Protein AF-A0A3D5RAK1-F1 (afdb_monomer)

Foldseek 3Di:
DDKDFDDWDWDADPNFIWIKTFIFDDDPNFTEAEDVVPVATQWIWIATPNDTPDIDHDDDDDPPPDPVPDDPAQFDDVVVLCVVCLVVVLVVQCVVVVDPDPDSVVSSVVVVVQFPDWDWHWYDHPDPDPDDDTAIWIWGDGPFWIFTAGRRPSDTDDIGTPD

Solvent-accessible surface area (backbone atoms only — not comparable to full-atom values): 9661 Å² total; per-residue (Å²): 126,50,74,43,84,71,46,80,43,83,43,73,59,97,86,41,60,32,41,36,41,32,26,37,42,28,56,97,91,23,48,50,45,61,36,75,93,49,90,64,57,40,29,39,39,31,35,44,89,89,41,79,78,44,80,48,73,53,86,79,87,76,88,72,89,51,71,87,73,60,74,93,68,77,62,58,57,70,67,58,32,46,68,78,37,42,69,61,52,39,53,51,53,35,66,74,64,72,48,87,76,79,56,61,70,62,46,45,50,52,56,63,70,45,52,76,44,77,49,70,32,32,38,33,75,80,60,93,59,97,78,75,76,72,37,59,20,36,36,43,26,38,94,55,36,33,43,33,22,35,23,71,74,44,46,79,74,50,77,42,74,70,122

Structure (mmCIF, N/CA/C/O backbone):
data_AF-A0A3D5RAK1-F1
#
_entry.id   AF-A0A3D5RAK1-F1
#
loop_
_atom_site.group_PDB
_atom_site.id
_atom_site.type_symbol
_atom_site.label_atom_id
_atom_site.label_alt_id
_atom_site.label_comp_id
_atom_site.label_asym_id
_atom_site.label_entity_id
_atom_site.label_seq_id
_atom_site.pdbx_PDB_ins_code
_atom_site.Cartn_x
_atom_site.Cartn_y
_atom_site.Cartn_z
_atom_site.occupancy
_atom_site.B_iso_or_equiv
_atom_site.auth_seq_id
_atom_site.auth_comp_id
_atom_site.auth_asym_id
_atom_site.auth_atom_id
_atom_site.pdbx_PDB_model_num
ATOM 1 N N . GLU A 1 1 ? -10.656 -15.724 -4.001 1.00 60.16 1 GLU A N 1
ATOM 2 C CA . GLU A 1 1 ? -9.988 -14.644 -3.245 1.00 60.16 1 GLU A CA 1
ATOM 3 C C . GLU A 1 1 ? -10.028 -14.992 -1.769 1.00 60.16 1 GLU A C 1
ATOM 5 O O . GLU A 1 1 ? -11.069 -15.449 -1.308 1.00 60.16 1 GLU A O 1
ATOM 10 N N . ASN A 1 2 ? -8.918 -14.816 -1.054 1.00 78.62 2 ASN A N 1
ATOM 11 C CA . ASN A 1 2 ? -8.890 -14.961 0.402 1.00 78.62 2 ASN A CA 1
ATOM 12 C C . ASN A 1 2 ? -8.756 -13.564 1.009 1.00 78.62 2 ASN A C 1
ATOM 14 O O . ASN A 1 2 ? -7.846 -12.828 0.628 1.00 78.62 2 ASN A O 1
ATOM 18 N N . ALA A 1 3 ? -9.653 -13.198 1.921 1.00 84.06 3 ALA A N 1
ATOM 19 C CA . ALA A 1 3 ? -9.539 -11.958 2.681 1.00 84.06 3 ALA A CA 1
ATOM 20 C C . ALA A 1 3 ? -8.618 -12.154 3.896 1.00 84.06 3 ALA A C 1
ATOM 22 O O . ALA A 1 3 ? -8.521 -13.262 4.431 1.00 84.06 3 ALA A O 1
ATOM 23 N N . TYR A 1 4 ? -7.953 -11.093 4.343 1.00 88.69 4 TYR A N 1
ATOM 24 C CA . TYR A 1 4 ? -7.191 -11.069 5.592 1.00 88.69 4 TYR A CA 1
ATOM 25 C C . TYR A 1 4 ? -7.472 -9.777 6.351 1.00 88.69 4 TYR A C 1
ATOM 27 O O . TYR A 1 4 ? -7.758 -8.756 5.735 1.00 88.69 4 TYR A O 1
ATOM 35 N N . LEU A 1 5 ? -7.400 -9.834 7.681 1.00 91.50 5 LEU A N 1
ATOM 36 C CA . LEU A 1 5 ? -7.548 -8.656 8.529 1.00 91.50 5 LEU A CA 1
ATOM 37 C C . LEU A 1 5 ? -6.363 -7.717 8.281 1.00 91.50 5 LEU A C 1
ATOM 39 O O . LEU A 1 5 ? -5.221 -8.115 8.518 1.00 91.50 5 LEU A O 1
ATOM 43 N N . SER A 1 6 ? -6.634 -6.512 7.787 1.00 88.31 6 SER A N 1
ATOM 44 C CA . SER A 1 6 ? -5.612 -5.514 7.465 1.00 88.31 6 SER A CA 1
ATOM 45 C C . SER A 1 6 ? -5.524 -4.404 8.505 1.00 88.31 6 SER A C 1
ATOM 47 O O . SER A 1 6 ? -4.432 -3.901 8.751 1.00 88.31 6 SER A O 1
ATOM 49 N N . GLN A 1 7 ? -6.637 -4.054 9.154 1.00 90.31 7 GLN A N 1
ATOM 50 C CA . GLN A 1 7 ? -6.669 -2.986 10.151 1.00 90.31 7 GLN A CA 1
ATOM 51 C C . GLN A 1 7 ? -7.730 -3.253 11.218 1.00 90.31 7 GLN A C 1
ATOM 53 O O . GLN A 1 7 ? -8.790 -3.820 10.941 1.00 90.31 7 GLN A O 1
ATOM 58 N N . VAL A 1 8 ? -7.436 -2.810 12.440 1.00 94.06 8 VAL A N 1
ATOM 59 C CA . VAL A 1 8 ? -8.399 -2.716 13.538 1.00 94.06 8 VAL A CA 1
ATOM 60 C C . VAL A 1 8 ? -8.341 -1.295 14.077 1.00 94.06 8 VAL A C 1
ATOM 62 O O . VAL A 1 8 ? -7.281 -0.837 14.495 1.00 94.06 8 VAL A O 1
ATOM 65 N N . GLU A 1 9 ? -9.475 -0.609 14.072 1.00 94.75 9 GLU A N 1
ATOM 66 C CA . GLU A 1 9 ? -9.615 0.763 14.557 1.00 94.75 9 GLU A CA 1
ATOM 67 C C . GLU A 1 9 ? -10.615 0.790 15.719 1.00 94.75 9 GLU A C 1
ATOM 69 O O . GLU A 1 9 ? -11.631 0.094 15.695 1.00 94.75 9 GLU A O 1
ATOM 74 N N . SER A 1 10 ? -10.329 1.577 16.758 1.00 94.69 10 SER A N 1
ATOM 75 C CA . SER A 1 10 ? -11.300 1.818 17.832 1.00 94.69 10 SER A CA 1
ATOM 76 C C . SER A 1 10 ? -12.269 2.908 17.393 1.00 94.69 10 SER A C 1
ATOM 78 O O . SER A 1 10 ? -11.835 3.983 16.995 1.00 94.69 10 SER A O 1
ATOM 80 N N . ILE A 1 11 ? -13.568 2.646 17.497 1.00 95.38 11 ILE A N 1
ATOM 81 C CA . ILE A 1 11 ? -14.620 3.574 17.069 1.00 95.38 11 ILE A CA 1
ATOM 82 C C . ILE A 1 11 ? -15.566 3.898 18.223 1.00 95.38 11 ILE A C 1
ATOM 84 O O . ILE A 1 11 ? -15.683 3.140 19.192 1.00 95.38 11 ILE A O 1
ATOM 88 N N . GLN A 1 12 ? -16.275 5.019 18.100 1.00 93.88 12 GLN A N 1
ATOM 89 C CA . GLN A 1 12 ? -17.341 5.398 19.018 1.00 93.88 12 GLN A CA 1
ATOM 90 C C . GLN A 1 12 ? -18.580 5.824 18.228 1.00 93.88 12 GLN A C 1
ATOM 92 O O . GLN A 1 12 ? -18.514 6.744 17.417 1.00 93.88 12 GLN A O 1
ATOM 97 N N . ILE A 1 13 ? -19.710 5.163 18.483 1.00 89.25 13 ILE A N 1
ATOM 98 C CA . ILE A 1 13 ? -20.997 5.442 17.832 1.00 89.25 13 ILE A CA 1
ATOM 99 C C . ILE A 1 13 ? -22.017 5.752 18.922 1.00 89.25 13 ILE A C 1
ATOM 101 O O . ILE A 1 13 ? -22.256 4.933 19.810 1.00 89.25 13 ILE A O 1
ATOM 105 N N . ASP A 1 14 ? -22.579 6.961 18.885 1.00 88.38 14 ASP A N 1
ATOM 106 C CA . ASP A 1 14 ? -23.560 7.455 19.862 1.00 88.38 14 ASP A CA 1
ATOM 107 C C . ASP A 1 14 ? -23.123 7.256 21.327 1.00 88.38 14 ASP A C 1
ATOM 109 O O . ASP A 1 14 ? -23.908 6.897 22.204 1.00 88.38 14 ASP A O 1
ATOM 113 N N . GLY A 1 15 ? -21.829 7.458 21.596 1.00 88.56 15 GLY A N 1
ATOM 114 C CA . GLY A 1 15 ? -21.232 7.297 22.923 1.00 88.56 15 GLY A CA 1
ATOM 115 C C . GLY A 1 15 ? -20.803 5.868 23.279 1.00 88.56 15 GLY A C 1
ATOM 116 O O . GLY A 1 15 ? -20.065 5.698 24.250 1.00 88.56 15 GLY A O 1
ATOM 117 N N . ASN A 1 16 ? -21.179 4.858 22.490 1.00 91.06 16 ASN A N 1
ATOM 118 C CA . ASN A 1 16 ? -20.798 3.462 22.707 1.00 91.06 16 ASN A CA 1
ATOM 119 C C . ASN A 1 16 ? -19.487 3.123 21.997 1.00 91.06 16 ASN A C 1
ATOM 121 O O . ASN A 1 16 ? -19.303 3.459 20.829 1.00 91.06 16 ASN A O 1
ATOM 125 N N . TYR A 1 17 ? -18.595 2.422 22.694 1.00 94.25 17 TYR A N 1
ATOM 126 C CA . TYR A 1 17 ? -17.313 1.989 22.145 1.00 94.25 17 TYR A CA 1
ATOM 127 C C . TYR A 1 17 ? -17.448 0.699 21.338 1.00 94.25 17 TYR A C 1
ATOM 129 O O . TYR A 1 17 ? -18.218 -0.204 21.686 1.00 94.25 17 TYR A O 1
ATOM 137 N N . GLY A 1 18 ? -16.647 0.606 20.285 1.00 95.88 18 GLY A N 1
ATOM 138 C CA . GLY A 1 18 ? -16.584 -0.555 19.418 1.00 95.88 18 GLY A CA 1
ATOM 139 C C . GLY A 1 18 ? -15.284 -0.631 18.632 1.00 95.88 18 GLY A C 1
ATOM 140 O O . GLY A 1 18 ? -14.346 0.135 18.862 1.00 95.88 18 GLY A O 1
ATOM 141 N N . TYR A 1 19 ? -15.262 -1.555 17.679 1.00 97.06 19 TYR A N 1
ATOM 142 C CA . TYR A 1 19 ? -14.144 -1.750 16.765 1.00 97.06 19 TYR A CA 1
ATOM 143 C C . TYR A 1 19 ? -14.627 -1.778 15.322 1.00 97.06 19 TYR A C 1
ATOM 145 O O . TYR A 1 19 ? -15.651 -2.393 15.017 1.00 97.06 19 TYR A O 1
ATOM 153 N N . ARG A 1 20 ? -13.849 -1.159 14.438 1.00 95.88 20 ARG A N 1
ATOM 154 C CA . ARG A 1 20 ? -13.940 -1.340 12.994 1.00 95.88 20 ARG A CA 1
ATOM 155 C C . ARG A 1 20 ? -12.836 -2.291 12.551 1.00 95.88 20 ARG A C 1
ATOM 157 O O . ARG A 1 20 ? -11.660 -2.064 12.826 1.00 95.88 20 ARG A O 1
ATOM 164 N N . PHE A 1 21 ? -13.229 -3.359 11.874 1.00 94.94 21 PHE A N 1
ATOM 165 C CA . PHE A 1 21 ? -12.339 -4.346 11.282 1.00 94.94 21 PHE A CA 1
ATOM 166 C C . PHE A 1 21 ? -12.337 -4.160 9.772 1.00 94.94 21 PHE A C 1
ATOM 168 O O . PHE A 1 21 ? -13.376 -4.336 9.130 1.00 94.94 21 PHE A O 1
ATOM 175 N N . SER A 1 22 ? -11.170 -3.864 9.213 1.00 92.12 22 SER A N 1
ATOM 176 C CA . SER A 1 22 ? -10.977 -3.756 7.768 1.00 92.12 22 SER A CA 1
ATOM 177 C C . SER A 1 22 ? -10.223 -4.973 7.263 1.00 92.12 22 SER A C 1
ATOM 179 O O . SER A 1 22 ? -9.268 -5.443 7.887 1.00 92.12 22 SER A O 1
ATOM 181 N N . PHE A 1 23 ? -10.663 -5.492 6.126 1.00 90.25 23 PHE A N 1
ATOM 182 C CA . PHE A 1 23 ? -10.064 -6.636 5.468 1.00 90.25 23 PHE A CA 1
ATOM 183 C C . PHE A 1 23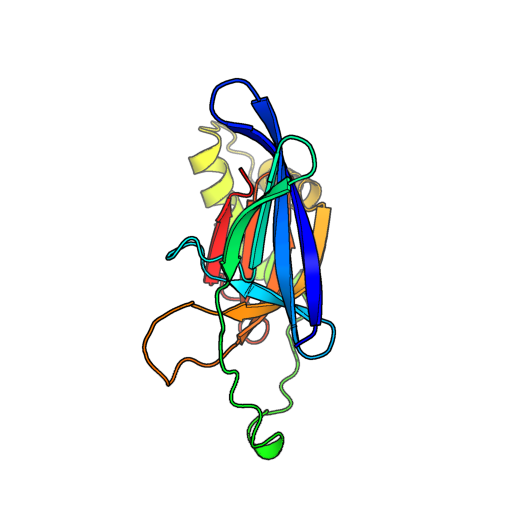 ? -9.713 -6.281 4.032 1.00 90.25 23 PHE A C 1
ATOM 185 O O . PHE A 1 23 ? -10.527 -5.685 3.324 1.00 90.25 23 PHE A O 1
ATOM 192 N N . ASP A 1 24 ? -8.544 -6.748 3.601 1.00 87.69 24 ASP A N 1
ATOM 193 C CA . ASP A 1 24 ? -8.061 -6.657 2.225 1.00 87.69 24 ASP A CA 1
ATOM 194 C C . ASP A 1 24 ? -8.053 -8.039 1.561 1.00 87.69 24 ASP A C 1
ATOM 196 O O . ASP A 1 24 ? -8.083 -9.080 2.227 1.00 87.69 24 ASP A O 1
ATOM 200 N N . TYR A 1 25 ? -8.022 -8.070 0.227 1.00 87.44 25 TYR A N 1
ATOM 201 C CA . TYR A 1 25 ? -7.974 -9.318 -0.533 1.00 87.44 25 TYR A CA 1
ATOM 202 C C . TYR A 1 25 ? -6.544 -9.747 -0.857 1.00 87.44 25 TYR A C 1
ATOM 204 O O . TYR A 1 25 ? -5.628 -8.938 -0.993 1.00 87.44 25 TYR A O 1
ATOM 212 N N . LYS A 1 26 ? -6.370 -11.058 -1.034 1.00 87.69 26 LYS A N 1
ATOM 213 C CA . LYS A 1 26 ? -5.180 -11.668 -1.627 1.00 87.69 26 LYS A CA 1
ATOM 214 C C . LYS A 1 26 ? -5.521 -12.372 -2.931 1.00 87.69 26 LYS A C 1
ATOM 216 O O . LYS A 1 26 ? -6.516 -13.102 -3.020 1.00 87.69 26 LYS A O 1
ATOM 221 N N . MET A 1 27 ? -4.610 -12.246 -3.887 1.00 84.88 27 MET A N 1
ATOM 222 C CA . MET A 1 27 ? -4.549 -13.044 -5.107 1.00 84.88 27 MET A CA 1
ATOM 223 C C . MET A 1 27 ? -3.183 -13.726 -5.162 1.00 84.88 27 MET A C 1
ATOM 225 O O . MET A 1 27 ? -2.176 -13.098 -4.860 1.00 84.88 27 MET A O 1
ATOM 229 N N . LEU A 1 28 ? -3.144 -15.027 -5.474 1.00 84.50 28 LEU A N 1
ATOM 230 C CA . LEU A 1 28 ? -1.898 -15.811 -5.548 1.00 84.50 28 LEU A CA 1
ATOM 231 C C . LEU A 1 28 ? -0.972 -15.614 -4.322 1.00 84.50 28 LEU A C 1
ATOM 233 O O . LEU A 1 28 ? 0.240 -15.473 -4.451 1.00 84.50 28 LEU A O 1
ATOM 237 N N . ASN A 1 29 ? -1.563 -15.580 -3.119 1.00 85.81 29 ASN A N 1
ATOM 238 C CA . ASN A 1 29 ? -0.900 -15.327 -1.829 1.00 85.81 29 ASN A CA 1
ATOM 239 C C . ASN A 1 29 ? -0.213 -13.957 -1.666 1.00 85.81 29 ASN A C 1
ATOM 241 O O . ASN A 1 29 ? 0.519 -13.761 -0.697 1.00 85.81 29 ASN A O 1
ATOM 245 N N . ARG A 1 30 ? -0.494 -12.990 -2.541 1.00 90.06 30 ARG A N 1
ATOM 246 C CA . ARG A 1 30 ? 0.001 -11.611 -2.451 1.00 90.06 30 ARG A CA 1
ATOM 247 C C . ARG A 1 30 ? -1.154 -10.640 -2.199 1.00 90.06 30 ARG A C 1
ATOM 249 O O . ARG A 1 30 ? -2.266 -10.910 -2.663 1.00 90.06 30 ARG A O 1
ATOM 256 N N . PRO A 1 31 ? -0.933 -9.551 -1.444 1.00 92.12 31 PRO A N 1
ATOM 257 C CA . PRO A 1 31 ? -1.976 -8.569 -1.169 1.00 92.12 31 PRO A CA 1
ATOM 258 C C . PRO A 1 31 ? -2.411 -7.855 -2.451 1.00 92.12 31 PRO A C 1
ATOM 260 O O . PRO A 1 31 ? -1.594 -7.627 -3.345 1.00 92.12 31 PRO A O 1
ATOM 263 N N . ILE A 1 32 ? -3.693 -7.501 -2.522 1.00 89.31 32 ILE A N 1
ATOM 264 C CA . ILE A 1 32 ? -4.217 -6.539 -3.490 1.00 89.31 32 ILE A CA 1
ATOM 265 C C . ILE A 1 32 ? -4.269 -5.172 -2.806 1.00 89.31 32 ILE A C 1
ATOM 267 O O . ILE A 1 32 ? -4.869 -5.024 -1.746 1.00 89.31 32 ILE A O 1
ATOM 271 N N . ILE A 1 33 ? -3.634 -4.187 -3.426 1.00 89.94 33 ILE A N 1
ATOM 272 C CA . ILE A 1 33 ? -3.587 -2.797 -3.009 1.00 89.94 33 ILE A CA 1
ATOM 273 C C . ILE A 1 33 ? -4.544 -2.020 -3.903 1.00 89.94 33 ILE A C 1
ATOM 275 O O . ILE A 1 33 ? -4.314 -1.909 -5.106 1.00 89.94 33 ILE A O 1
ATOM 279 N N . PHE A 1 34 ? -5.608 -1.486 -3.317 1.00 87.56 34 PHE A N 1
ATOM 280 C CA . PHE A 1 34 ? -6.542 -0.615 -4.022 1.00 87.56 34 PHE A CA 1
ATOM 281 C C . PHE A 1 34 ? -6.008 0.817 -4.078 1.00 87.56 34 PHE A C 1
ATOM 283 O O . PHE A 1 34 ? -5.361 1.289 -3.139 1.00 87.56 34 PHE A O 1
ATOM 290 N N . SER A 1 35 ? -6.288 1.511 -5.177 1.00 86.12 35 SER A N 1
ATOM 291 C CA . SER A 1 35 ? -6.048 2.948 -5.289 1.00 86.12 35 SER A CA 1
ATOM 292 C C . SER A 1 35 ? -6.853 3.721 -4.249 1.00 86.12 35 SER A C 1
ATOM 294 O O . SER A 1 35 ? -8.033 3.436 -4.049 1.00 86.12 35 SER A O 1
ATOM 296 N N . GLN A 1 36 ? -6.255 4.755 -3.653 1.00 81.12 36 GLN A N 1
ATOM 297 C CA . GLN A 1 36 ? -6.951 5.630 -2.704 1.00 81.12 36 GLN A CA 1
ATOM 298 C C . GLN A 1 36 ? -7.877 6.649 -3.383 1.00 81.12 36 GLN A C 1
ATOM 300 O O . GLN A 1 36 ? -8.652 7.321 -2.709 1.00 81.12 36 GLN A O 1
ATOM 305 N N . VAL A 1 37 ? -7.884 6.729 -4.722 1.00 72.06 37 VAL A N 1
ATOM 306 C CA . VAL A 1 37 ?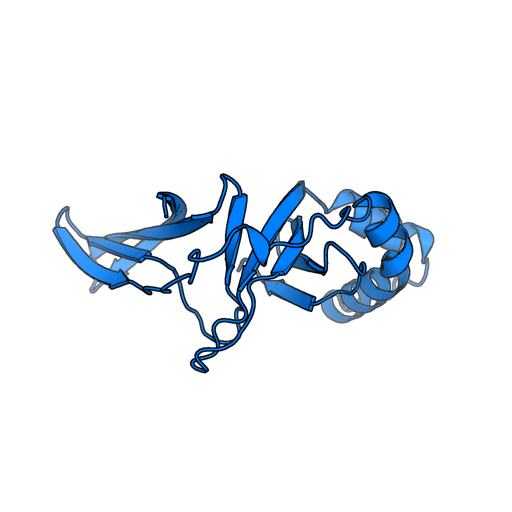 -8.809 7.596 -5.483 1.00 72.06 37 VAL A CA 1
ATOM 307 C C . VAL A 1 37 ? -10.277 7.312 -5.142 1.00 72.06 37 VAL A C 1
ATOM 309 O O . VAL A 1 37 ? -11.139 8.187 -5.258 1.00 72.06 37 VAL A O 1
ATOM 312 N N . ARG A 1 38 ? -10.586 6.082 -4.735 1.00 66.56 38 ARG A N 1
ATOM 313 C CA . ARG A 1 38 ? -11.875 5.713 -4.165 1.00 66.56 38 ARG A CA 1
ATOM 314 C C . ARG A 1 38 ? -11.565 4.937 -2.910 1.00 66.56 38 ARG A C 1
ATOM 316 O O . ARG A 1 38 ? -11.006 3.859 -3.028 1.00 66.56 38 ARG A O 1
ATOM 323 N N . ASP A 1 39 ? -11.895 5.501 -1.755 1.00 69.75 39 ASP A N 1
ATOM 324 C CA . ASP A 1 39 ? -11.726 4.894 -0.432 1.00 69.75 39 ASP A CA 1
ATOM 325 C C . ASP A 1 39 ? -12.532 3.579 -0.309 1.00 69.75 39 ASP A C 1
ATOM 327 O O . ASP A 1 39 ? -13.634 3.491 0.247 1.00 69.75 39 ASP A O 1
ATOM 331 N N . GLU A 1 40 ? -12.021 2.551 -0.979 1.00 72.81 40 GLU A N 1
ATOM 332 C CA . GLU A 1 40 ? -12.613 1.242 -1.167 1.00 72.81 40 GLU A CA 1
ATOM 333 C C . GLU A 1 40 ? -11.785 0.248 -0.357 1.00 72.81 40 GLU A C 1
ATOM 335 O O . GLU A 1 40 ? -10.690 -0.160 -0.739 1.00 72.81 40 GLU A O 1
ATOM 340 N N . LYS A 1 41 ? -12.337 -0.158 0.785 1.00 75.75 41 LYS A N 1
ATOM 341 C CA . LYS A 1 41 ? -11.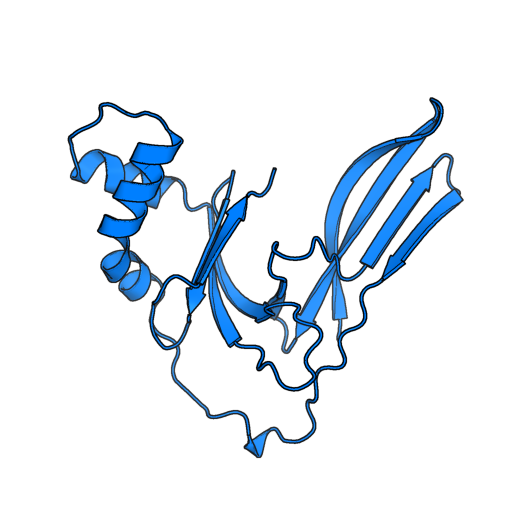891 -1.344 1.513 1.00 75.75 41 LYS A CA 1
ATOM 342 C C . LYS A 1 41 ? -12.615 -2.560 0.949 1.00 75.75 41 LYS A C 1
ATOM 344 O O . LYS A 1 41 ? -13.811 -2.493 0.639 1.00 75.75 41 LYS A O 1
ATOM 349 N N . ALA A 1 42 ? -11.911 -3.682 0.833 1.00 83.12 42 ALA A N 1
ATOM 350 C CA . ALA A 1 42 ? -12.512 -4.918 0.339 1.00 83.12 42 ALA A CA 1
ATOM 351 C C . ALA A 1 42 ? -13.677 -5.363 1.232 1.00 83.12 42 ALA A C 1
ATOM 353 O O . ALA A 1 42 ? -14.745 -5.710 0.724 1.00 83.12 42 ALA A O 1
ATOM 354 N N . LEU A 1 43 ? -13.504 -5.296 2.550 1.00 90.38 43 LEU A N 1
ATOM 355 C CA . LEU A 1 43 ? -14.559 -5.539 3.525 1.00 90.38 43 LEU A CA 1
ATOM 356 C C . LEU A 1 43 ? -14.306 -4.717 4.792 1.00 90.38 43 LEU A C 1
ATOM 358 O O . LEU A 1 43 ? -13.182 -4.647 5.275 1.00 90.38 43 LEU A O 1
ATOM 362 N N . GLU A 1 44 ? -15.367 -4.147 5.343 1.00 93.19 44 GLU A N 1
ATOM 363 C CA . GLU A 1 44 ? -15.367 -3.389 6.588 1.00 93.19 44 GLU A CA 1
ATOM 364 C C . GLU A 1 44 ? -16.544 -3.837 7.456 1.00 93.19 44 GLU A C 1
ATOM 366 O O . GLU A 1 44 ? -17.672 -3.995 6.971 1.00 93.19 44 GLU A O 1
ATOM 371 N N . ILE A 1 45 ? -16.263 -4.080 8.734 1.00 95.50 45 ILE A N 1
ATOM 372 C CA . ILE A 1 45 ? -17.242 -4.516 9.727 1.00 95.50 45 ILE A CA 1
ATOM 373 C C . ILE A 1 45 ? -17.083 -3.652 10.970 1.00 95.50 45 ILE A C 1
ATOM 375 O O . ILE A 1 45 ? -16.000 -3.613 11.550 1.00 95.50 45 ILE A O 1
ATOM 379 N N . GLU A 1 46 ? -18.161 -3.019 11.419 1.00 96.62 46 GLU A N 1
ATOM 380 C CA . GLU A 1 46 ? -18.185 -2.303 12.696 1.00 96.62 46 GLU A CA 1
ATOM 381 C C . GLU A 1 46 ? -18.965 -3.106 13.729 1.00 96.62 46 GLU A C 1
ATOM 383 O O . GLU A 1 46 ? -20.089 -3.548 13.473 1.00 96.62 46 GLU A O 1
ATOM 388 N N . VAL A 1 47 ? -18.365 -3.280 14.904 1.00 96.88 47 VAL A N 1
ATOM 389 C CA . VAL A 1 47 ? -18.943 -4.017 16.027 1.00 96.88 47 VAL A CA 1
ATOM 390 C C . VAL A 1 47 ? -19.005 -3.106 17.243 1.00 96.88 47 VAL A C 1
ATOM 392 O O . VAL A 1 47 ? -17.969 -2.636 17.712 1.00 96.88 47 VAL A O 1
ATOM 395 N N . VAL A 1 48 ? -20.202 -2.892 17.785 1.00 95.81 48 VAL A N 1
ATOM 396 C CA . VAL A 1 48 ? -20.451 -2.056 18.971 1.00 95.81 48 VAL A CA 1
ATOM 397 C C . VAL A 1 48 ? -21.286 -2.854 19.962 1.00 95.81 48 VAL A C 1
ATOM 399 O O . VAL A 1 48 ? -22.288 -3.460 19.594 1.00 95.81 48 VAL A O 1
ATOM 402 N N . GLY A 1 49 ? -20.865 -2.899 21.229 1.00 89.56 49 GLY A N 1
ATOM 403 C CA . GLY A 1 49 ? -21.601 -3.634 22.269 1.00 89.56 49 GLY A CA 1
ATOM 404 C C . GLY A 1 49 ? -21.749 -5.144 22.015 1.00 89.56 49 GLY A C 1
ATOM 405 O O . GLY A 1 49 ? -22.626 -5.768 22.601 1.00 89.56 49 GLY A O 1
ATOM 406 N N . GLY A 1 50 ? -20.907 -5.728 21.153 1.00 88.69 50 GLY A N 1
ATOM 407 C CA . GLY A 1 50 ? -20.973 -7.139 20.752 1.00 88.69 50 GLY A CA 1
ATOM 408 C C . GLY A 1 50 ? -21.838 -7.422 19.519 1.00 88.69 50 GLY A C 1
ATOM 409 O O . GLY A 1 50 ? -21.857 -8.559 19.058 1.00 88.69 50 GLY A O 1
ATOM 410 N N . GLU A 1 51 ? -22.493 -6.407 18.955 1.00 93.56 51 GLU A N 1
ATOM 411 C CA . GLU A 1 51 ? -23.359 -6.528 17.780 1.00 93.56 51 GLU A CA 1
ATOM 412 C C . GLU A 1 51 ? -22.710 -5.890 16.549 1.00 93.56 51 GLU A C 1
ATOM 414 O O . GLU A 1 51 ? -22.025 -4.870 16.650 1.00 93.56 51 GLU A O 1
ATOM 419 N N . VAL A 1 52 ? -22.943 -6.472 15.370 1.00 96.00 52 VAL A N 1
ATOM 420 C CA . VAL A 1 52 ? -22.514 -5.878 14.095 1.00 96.00 52 VAL A CA 1
ATOM 421 C C . VAL A 1 52 ? -23.480 -4.755 13.727 1.00 96.00 52 VAL A C 1
ATOM 423 O O . VAL A 1 52 ? -24.662 -5.007 13.499 1.00 96.00 52 VAL A O 1
ATOM 426 N N . VAL A 1 53 ? -22.973 -3.527 13.633 1.00 95.56 53 VAL A N 1
ATOM 427 C CA . VAL A 1 53 ? -23.774 -2.331 13.311 1.00 95.56 53 VAL A CA 1
ATOM 428 C C . VAL A 1 53 ? -23.573 -1.847 11.875 1.00 95.56 53 VAL A C 1
ATOM 430 O O . VAL A 1 53 ? -24.481 -1.248 11.301 1.00 95.56 53 VAL A O 1
ATOM 433 N N . LEU A 1 54 ? -22.428 -2.168 11.263 1.00 94.38 54 LEU A N 1
ATOM 434 C CA . LEU A 1 54 ? -22.136 -1.887 9.858 1.00 94.38 54 LEU A CA 1
ATOM 435 C C . LEU A 1 54 ? -21.457 -3.086 9.199 1.00 94.38 54 LEU A C 1
ATOM 437 O O . LEU A 1 54 ? -20.568 -3.716 9.770 1.00 94.38 54 LEU A O 1
ATOM 441 N N . TYR A 1 55 ? -21.853 -3.346 7.956 1.00 93.62 55 TYR A N 1
ATOM 442 C CA . TYR A 1 55 ? -21.158 -4.235 7.037 1.00 93.62 55 TYR A CA 1
ATOM 443 C C . TYR A 1 55 ? -21.101 -3.572 5.660 1.00 93.62 55 TYR A C 1
ATOM 445 O O . TYR A 1 55 ? -22.141 -3.295 5.055 1.00 93.62 55 TYR A O 1
ATOM 453 N N . LYS A 1 56 ? -19.892 -3.347 5.145 1.00 90.75 56 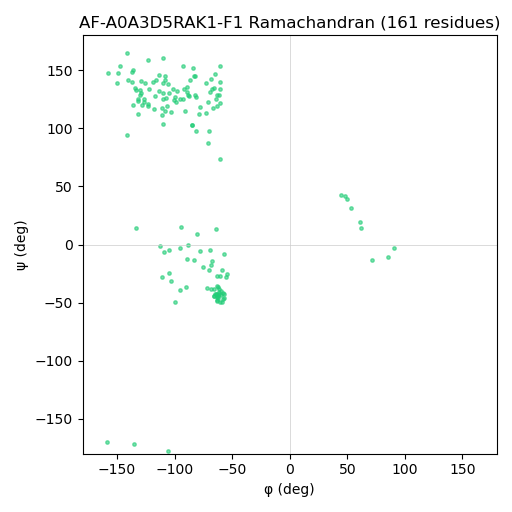LYS A N 1
ATOM 454 C CA . LYS A 1 56 ? -19.651 -2.815 3.799 1.00 90.75 56 LYS A CA 1
ATOM 455 C C . LYS A 1 56 ? -18.645 -3.709 3.092 1.00 90.75 56 LYS A C 1
ATOM 457 O O . LYS A 1 56 ? -17.609 -4.041 3.651 1.00 90.75 56 LYS A O 1
ATOM 462 N N . ARG A 1 57 ? -18.928 -4.095 1.847 1.00 86.31 57 ARG A N 1
ATOM 463 C CA . ARG A 1 57 ? -18.022 -4.921 1.040 1.00 86.31 57 ARG A CA 1
ATOM 464 C C . ARG A 1 57 ? -17.893 -4.366 -0.369 1.00 86.31 57 ARG A C 1
ATOM 466 O O . ARG A 1 57 ? -18.899 -4.075 -1.014 1.00 86.31 57 ARG A O 1
ATOM 473 N N . PHE A 1 58 ? -16.663 -4.306 -0.859 1.00 80.69 58 PHE A N 1
ATOM 474 C CA . PHE A 1 58 ? -16.350 -4.104 -2.264 1.00 80.69 58 PHE A CA 1
ATOM 475 C C . PHE A 1 58 ? -16.044 -5.459 -2.912 1.00 80.69 58 PHE A C 1
ATOM 477 O O . PHE A 1 58 ? -15.183 -6.208 -2.448 1.00 80.69 58 PHE A O 1
ATOM 484 N N . ILE A 1 59 ? -16.788 -5.815 -3.960 1.00 72.94 59 ILE A N 1
ATOM 485 C CA . ILE A 1 59 ? -16.579 -7.057 -4.711 1.00 72.94 59 ILE A CA 1
ATOM 486 C C . ILE A 1 59 ? -15.986 -6.686 -6.060 1.00 72.94 59 ILE A C 1
ATOM 488 O O . ILE A 1 59 ? -16.661 -6.068 -6.884 1.00 72.94 59 ILE A O 1
ATOM 492 N N . ARG A 1 60 ? -14.748 -7.116 -6.297 1.00 70.44 60 ARG A N 1
ATOM 493 C CA . ARG A 1 60 ? -14.154 -7.100 -7.626 1.00 70.44 60 ARG A CA 1
ATOM 494 C C . ARG A 1 60 ? -14.243 -8.492 -8.220 1.00 70.44 60 ARG A C 1
ATOM 496 O O . ARG A 1 60 ? -13.818 -9.459 -7.605 1.00 70.44 60 ARG A O 1
ATOM 503 N N . VAL A 1 61 ? -14.793 -8.591 -9.424 1.00 70.81 61 VAL A N 1
ATOM 504 C CA . VAL A 1 61 ? -14.673 -9.818 -10.210 1.00 70.81 61 VAL A CA 1
ATOM 505 C C . VAL A 1 61 ? -13.349 -9.728 -10.949 1.00 70.81 61 VAL A C 1
ATOM 507 O O . VAL A 1 61 ? -13.218 -8.966 -11.905 1.00 70.81 61 VAL A O 1
ATOM 510 N N . ILE A 1 62 ? -12.348 -10.451 -10.459 1.00 67.88 62 ILE A N 1
ATOM 511 C CA . ILE A 1 62 ? -11.097 -10.636 -11.187 1.00 67.88 62 ILE A CA 1
ATOM 512 C C . ILE A 1 62 ? -11.361 -11.709 -12.234 1.00 67.88 62 ILE A C 1
ATOM 514 O O . ILE A 1 62 ? -11.610 -12.864 -11.885 1.00 67.88 62 ILE A O 1
ATOM 518 N N . ASP A 1 63 ? -11.340 -11.324 -13.507 1.00 65.06 63 ASP A N 1
ATOM 519 C CA . ASP A 1 63 ? -11.414 -12.294 -14.591 1.00 65.06 63 ASP A CA 1
ATOM 520 C C . ASP A 1 63 ? -10.097 -13.080 -14.634 1.00 65.06 63 ASP A C 1
ATOM 522 O O . ASP A 1 63 ? -9.072 -12.603 -15.116 1.00 65.06 63 ASP A O 1
ATOM 526 N N . SER A 1 64 ? -10.102 -14.261 -14.019 1.00 59.25 64 SER A N 1
ATOM 527 C CA . SER A 1 64 ? -8.957 -15.171 -13.984 1.00 59.25 64 SER A CA 1
ATOM 528 C C . SER A 1 64 ? -9.025 -16.224 -15.093 1.00 59.25 64 SER A C 1
ATOM 530 O O . SER A 1 64 ? -8.368 -17.258 -14.973 1.00 59.25 64 SER A O 1
ATOM 532 N N . ALA A 1 65 ? -9.878 -16.032 -16.106 1.00 52.12 65 ALA A N 1
ATOM 533 C CA . ALA A 1 65 ? -10.282 -17.106 -17.009 1.00 52.12 65 ALA A CA 1
ATOM 534 C C . ALA A 1 65 ? -9.172 -17.644 -17.927 1.00 52.12 65 ALA A C 1
ATOM 536 O O . ALA A 1 65 ? -9.335 -18.737 -18.455 1.00 52.12 65 ALA A O 1
ATOM 537 N N . GLU A 1 66 ? -8.030 -16.973 -18.078 1.00 50.88 66 GLU A N 1
ATOM 538 C CA . GLU A 1 66 ? -6.961 -17.443 -18.969 1.00 50.88 66 GLU A CA 1
ATOM 539 C C . GLU A 1 66 ? -5.574 -17.182 -18.346 1.00 50.88 66 GLU A C 1
ATOM 541 O O . GLU A 1 66 ? -5.002 -16.106 -18.528 1.00 50.88 66 GLU A O 1
ATOM 546 N N . PRO A 1 67 ? -4.977 -18.155 -17.629 1.00 55.47 67 PRO A N 1
ATOM 547 C CA . PRO A 1 67 ? -3.567 -18.105 -17.215 1.00 55.47 67 PRO A CA 1
ATOM 548 C C . PRO A 1 67 ? -2.605 -17.879 -18.395 1.00 55.47 67 PRO A C 1
ATOM 550 O O . PRO A 1 67 ? -1.529 -17.326 -18.228 1.00 55.47 67 PRO A O 1
ATOM 553 N N . SER A 1 68 ? -3.026 -18.264 -19.599 1.00 51.56 68 SER A N 1
ATOM 554 C CA . SER A 1 68 ? -2.415 -17.995 -20.909 1.00 51.56 68 SER A CA 1
ATOM 555 C C . SER A 1 68 ? -2.260 -16.508 -21.246 1.00 51.56 68 SER A C 1
ATOM 557 O O . SER A 1 68 ? -1.435 -16.178 -22.094 1.00 51.56 68 SER A O 1
ATOM 559 N N . LEU A 1 69 ? -3.032 -15.615 -20.615 1.00 54.31 69 LEU A N 1
ATOM 560 C CA . LEU A 1 69 ? -2.892 -14.159 -20.752 1.00 54.31 69 LEU A CA 1
ATOM 561 C C . LEU A 1 69 ? -1.915 -13.557 -19.730 1.00 54.31 69 LEU A C 1
ATOM 563 O O . LEU A 1 69 ? -1.545 -12.391 -19.859 1.00 54.31 69 LEU A O 1
ATOM 567 N N . MET A 1 70 ? -1.508 -14.317 -18.707 1.00 62.00 70 MET A N 1
ATOM 568 C CA . MET A 1 70 ? -0.488 -13.877 -17.759 1.00 62.00 70 MET A CA 1
ATOM 569 C C . MET A 1 70 ? 0.889 -14.120 -18.371 1.00 62.00 70 MET A C 1
ATOM 571 O O . MET A 1 70 ? 1.421 -15.226 -18.331 1.00 62.00 70 MET A O 1
ATOM 575 N N . GLU A 1 71 ? 1.459 -13.075 -18.959 1.00 67.12 71 GLU A N 1
ATOM 576 C CA . GLU A 1 71 ? 2.832 -13.114 -19.449 1.00 67.12 71 GLU A CA 1
ATOM 577 C C . GLU A 1 71 ? 3.794 -13.308 -18.263 1.00 67.12 71 GLU A C 1
ATOM 579 O O . GLU A 1 71 ? 3.757 -12.555 -17.283 1.00 67.12 71 GLU A O 1
ATOM 584 N N . GLU A 1 72 ? 4.647 -14.334 -18.328 1.00 72.06 72 GLU A N 1
ATOM 585 C CA . GLU A 1 72 ? 5.729 -14.525 -17.360 1.00 72.06 72 GLU A CA 1
ATOM 586 C C . GLU A 1 72 ? 6.799 -13.453 -17.584 1.00 72.06 72 GLU A C 1
ATOM 588 O O . GLU A 1 72 ? 7.762 -13.633 -18.328 1.00 72.06 72 GLU A O 1
ATOM 593 N N . ILE A 1 73 ? 6.609 -12.306 -16.938 1.00 81.88 73 ILE A N 1
ATOM 594 C CA . ILE A 1 73 ? 7.555 -11.195 -16.967 1.00 81.88 73 ILE A CA 1
ATOM 595 C C . ILE A 1 73 ? 8.365 -11.203 -15.673 1.00 81.88 73 ILE A C 1
ATOM 597 O O . ILE A 1 73 ? 7.826 -11.334 -14.571 1.00 81.88 73 ILE A O 1
ATOM 601 N N . THR A 1 74 ? 9.680 -11.042 -15.807 1.00 87.69 74 THR A N 1
ATOM 602 C CA . THR A 1 74 ? 10.570 -10.899 -14.652 1.00 87.69 74 THR A CA 1
ATOM 603 C C . THR A 1 74 ? 10.347 -9.535 -14.009 1.00 87.69 74 THR A C 1
ATOM 605 O O . THR A 1 74 ? 10.491 -8.507 -14.666 1.00 87.69 74 THR A O 1
ATOM 608 N N . ALA A 1 75 ? 9.995 -9.525 -12.724 1.00 92.12 75 ALA A N 1
ATOM 609 C CA . ALA A 1 75 ? 9.948 -8.294 -11.948 1.00 92.12 75 ALA A CA 1
ATOM 610 C C . ALA A 1 75 ? 11.366 -7.737 -11.743 1.00 92.12 75 ALA A C 1
ATOM 612 O O . ALA A 1 75 ? 12.306 -8.498 -11.502 1.00 92.12 75 ALA A O 1
ATOM 613 N N . MET A 1 76 ? 11.501 -6.415 -11.787 1.00 96.50 76 MET A N 1
ATOM 614 C CA . MET A 1 76 ? 12.724 -5.717 -11.402 1.00 96.50 76 MET A CA 1
ATOM 615 C C . MET A 1 76 ? 13.071 -5.998 -9.938 1.00 96.50 76 MET A C 1
ATOM 617 O O . MET A 1 76 ? 12.195 -6.272 -9.108 1.00 96.50 76 MET A O 1
ATOM 621 N N . ASN A 1 77 ? 14.360 -5.906 -9.612 1.00 96.00 77 ASN A N 1
ATOM 622 C CA . ASN A 1 77 ? 14.813 -5.956 -8.230 1.00 96.00 77 ASN A CA 1
ATOM 623 C C . ASN A 1 77 ? 14.328 -4.690 -7.495 1.00 96.00 77 ASN A C 1
ATOM 625 O O . ASN A 1 77 ? 14.486 -3.592 -8.029 1.00 96.00 77 ASN A O 1
ATOM 629 N N . PRO A 1 78 ? 13.767 -4.798 -6.279 1.00 95.00 78 PRO A N 1
ATOM 630 C CA . PRO A 1 78 ? 13.320 -3.626 -5.530 1.00 95.00 78 PRO A CA 1
ATOM 631 C C . PRO A 1 78 ? 14.454 -2.638 -5.213 1.00 95.00 78 PRO A C 1
ATOM 633 O O . PRO A 1 78 ? 14.186 -1.447 -5.101 1.00 95.00 78 PRO A O 1
ATOM 636 N N . LEU A 1 79 ? 15.706 -3.101 -5.109 1.00 94.50 79 LEU A N 1
ATOM 637 C CA . LEU A 1 79 ? 16.864 -2.220 -4.931 1.00 94.50 79 LEU A CA 1
ATOM 638 C C . LEU A 1 79 ? 17.145 -1.382 -6.181 1.00 94.50 79 LEU A C 1
ATOM 640 O O . LEU A 1 79 ? 17.469 -0.207 -6.054 1.00 94.50 79 LEU A O 1
ATOM 644 N N . ASP A 1 80 ? 16.987 -1.961 -7.373 1.00 96.56 80 ASP A N 1
ATOM 645 C CA . ASP A 1 80 ? 17.173 -1.227 -8.630 1.00 96.56 80 ASP A CA 1
ATOM 646 C C . ASP A 1 80 ? 16.101 -0.142 -8.763 1.00 96.56 80 ASP A C 1
ATOM 648 O O . ASP A 1 80 ? 16.421 1.010 -9.034 1.00 96.56 80 ASP A O 1
ATOM 652 N N . ILE A 1 81 ? 14.843 -0.479 -8.453 1.00 96.88 81 ILE A N 1
ATOM 653 C CA . ILE A 1 81 ? 13.740 0.491 -8.413 1.00 96.88 81 ILE A CA 1
ATOM 654 C C . ILE A 1 81 ? 14.047 1.627 -7.437 1.00 96.88 81 ILE A C 1
ATOM 656 O O . ILE A 1 81 ? 13.851 2.792 -7.774 1.00 96.88 81 ILE A O 1
ATOM 660 N N . LEU A 1 82 ? 14.522 1.304 -6.234 1.00 94.56 82 LEU A N 1
ATOM 661 C CA . LEU A 1 82 ? 14.837 2.306 -5.222 1.00 94.56 82 LEU A CA 1
ATOM 662 C C . LEU A 1 82 ? 15.952 3.238 -5.698 1.00 94.56 82 LEU A C 1
ATOM 664 O O . LEU A 1 82 ? 15.791 4.449 -5.620 1.00 94.56 82 LEU A O 1
ATOM 668 N N . ASN A 1 83 ? 17.026 2.688 -6.268 1.00 93.62 83 ASN A N 1
ATOM 669 C CA . ASN A 1 83 ? 18.129 3.472 -6.824 1.00 93.62 83 ASN A CA 1
ATOM 670 C C . ASN A 1 83 ? 17.675 4.377 -7.979 1.00 93.62 83 ASN A C 1
ATOM 672 O O . ASN A 1 83 ? 18.095 5.527 -8.051 1.00 93.62 83 ASN A O 1
ATOM 676 N N . GLU A 1 84 ? 16.804 3.886 -8.864 1.00 95.75 84 GLU A N 1
ATOM 677 C CA . GLU A 1 84 ? 16.270 4.662 -9.993 1.00 95.75 84 GLU A CA 1
ATOM 678 C C . GLU A 1 84 ? 15.295 5.769 -9.563 1.00 95.75 84 GLU A C 1
ATOM 680 O O . GLU A 1 84 ? 15.097 6.729 -10.305 1.00 95.75 84 GLU A O 1
ATOM 685 N N . ASN A 1 85 ? 14.683 5.653 -8.379 1.00 95.88 85 ASN A N 1
ATOM 686 C CA . ASN A 1 85 ? 13.668 6.592 -7.894 1.00 95.88 85 ASN A CA 1
ATOM 687 C C . ASN A 1 85 ? 14.118 7.421 -6.678 1.00 95.88 85 ASN A C 1
ATOM 689 O O . ASN A 1 85 ? 13.342 8.253 -6.210 1.00 95.88 85 ASN A O 1
ATOM 693 N N . ILE A 1 86 ? 15.333 7.232 -6.153 1.00 93.44 86 ILE A N 1
ATOM 694 C CA . ILE A 1 86 ? 15.743 7.848 -4.881 1.00 93.44 86 ILE A CA 1
ATOM 695 C C . ILE A 1 86 ? 15.749 9.381 -4.942 1.00 93.44 86 ILE A C 1
ATOM 697 O O . ILE A 1 86 ? 15.326 10.031 -3.990 1.00 93.44 86 ILE A O 1
ATOM 701 N N . GLU A 1 87 ? 16.139 9.963 -6.079 1.00 91.50 87 GLU A N 1
ATOM 702 C CA . GLU A 1 87 ? 16.107 11.415 -6.294 1.00 91.50 87 GLU A CA 1
ATOM 703 C C . GLU A 1 87 ? 14.668 11.955 -6.268 1.00 91.50 87 GLU A C 1
ATOM 705 O O . GLU A 1 87 ? 14.390 12.970 -5.632 1.00 91.50 87 GLU A O 1
ATOM 710 N N . LEU A 1 88 ? 13.727 11.250 -6.908 1.00 92.00 88 LEU A N 1
ATOM 711 C CA . LEU A 1 88 ? 12.307 11.610 -6.887 1.00 92.00 88 LEU A CA 1
ATOM 712 C C . LEU A 1 88 ? 11.744 11.539 -5.462 1.00 92.00 88 LEU A C 1
ATOM 714 O O . LEU A 1 88 ? 11.050 12.458 -5.030 1.00 92.00 88 LEU A O 1
ATOM 718 N N . LEU A 1 89 ? 12.061 10.470 -4.728 1.00 91.81 89 LEU A N 1
ATOM 719 C CA . LEU A 1 89 ? 11.641 10.313 -3.335 1.00 91.81 89 LEU A CA 1
ATOM 720 C C . LEU A 1 89 ? 12.234 11.404 -2.435 1.00 91.81 89 LEU A C 1
ATOM 722 O O . LEU A 1 89 ? 11.544 11.889 -1.544 1.00 91.81 89 LEU A O 1
ATOM 726 N N . ALA A 1 90 ? 13.473 11.838 -2.689 1.00 90.25 90 ALA A N 1
ATOM 727 C CA . ALA A 1 90 ? 14.092 12.955 -1.978 1.00 90.25 90 ALA A CA 1
ATOM 728 C C . ALA A 1 90 ? 13.329 14.268 -2.183 1.00 90.25 90 ALA A C 1
ATOM 730 O O . ALA A 1 90 ? 13.097 14.992 -1.214 1.00 90.25 90 ALA A O 1
ATOM 731 N N . VAL A 1 91 ? 12.892 14.555 -3.415 1.00 89.19 91 VAL A N 1
ATOM 732 C CA . VAL A 1 91 ? 12.060 15.732 -3.712 1.00 89.19 91 VAL A CA 1
ATOM 733 C C . VAL A 1 91 ? 10.746 15.685 -2.936 1.00 89.19 91 VAL A C 1
ATOM 735 O O . VAL A 1 91 ? 10.425 16.647 -2.242 1.00 89.19 91 VAL A O 1
ATOM 738 N N . ILE A 1 92 ? 10.034 14.557 -2.989 1.00 88.50 92 ILE A N 1
ATOM 739 C CA . ILE A 1 92 ? 8.760 14.369 -2.275 1.00 88.50 92 ILE A CA 1
ATOM 740 C C . ILE A 1 92 ? 8.951 14.567 -0.765 1.00 88.50 92 ILE A C 1
ATOM 742 O O . ILE A 1 92 ? 8.256 15.369 -0.145 1.00 88.50 92 ILE A O 1
ATOM 746 N N . TYR A 1 93 ? 9.961 13.910 -0.191 1.00 85.88 93 TYR A N 1
ATOM 747 C CA . TYR A 1 93 ? 10.266 13.995 1.235 1.00 85.88 93 TYR A CA 1
ATOM 748 C C . TYR A 1 93 ? 10.524 15.438 1.694 1.00 85.88 93 TYR A C 1
ATOM 750 O O . TYR A 1 93 ? 10.047 15.851 2.754 1.00 85.88 93 TYR A O 1
ATOM 758 N N . MET A 1 94 ? 11.279 16.215 0.909 1.00 85.50 94 MET A N 1
ATOM 759 C CA . MET A 1 94 ? 11.564 17.619 1.220 1.00 85.50 94 MET A CA 1
ATOM 760 C C . MET A 1 94 ? 10.302 18.487 1.192 1.00 85.50 94 MET A C 1
ATOM 762 O O . MET A 1 94 ? 10.123 19.318 2.088 1.00 85.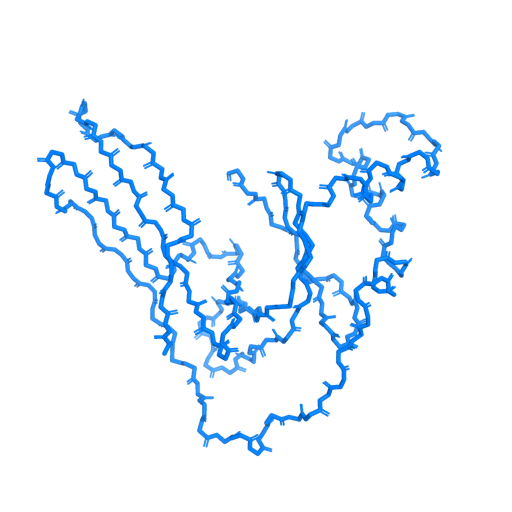50 94 MET A O 1
ATOM 766 N N . GLU A 1 95 ? 9.435 18.289 0.193 1.00 85.75 95 GLU A N 1
ATOM 767 C CA . GLU A 1 95 ? 8.175 19.027 0.046 1.00 85.75 95 GLU A CA 1
ATOM 768 C C . GLU A 1 95 ? 7.226 18.770 1.224 1.00 85.75 95 GLU A C 1
ATOM 770 O O . GLU A 1 95 ? 6.663 19.712 1.786 1.00 85.75 95 GLU A O 1
ATOM 775 N N . GLU A 1 96 ? 7.091 17.517 1.650 1.00 82.38 96 GLU A N 1
ATOM 776 C CA . GLU A 1 96 ? 6.181 17.130 2.734 1.00 82.38 96 GLU A CA 1
ATOM 777 C C . GLU A 1 96 ? 6.673 17.591 4.109 1.00 82.38 96 GLU A C 1
ATOM 779 O O . GLU A 1 96 ? 5.889 18.054 4.942 1.00 82.38 96 GLU A O 1
ATOM 784 N N . ASN A 1 97 ? 7.987 17.541 4.339 1.00 79.31 97 ASN A N 1
ATOM 785 C CA . ASN A 1 97 ? 8.579 17.883 5.631 1.00 79.31 97 ASN A CA 1
ATOM 786 C C . ASN A 1 97 ? 8.912 19.375 5.789 1.00 79.31 97 ASN A C 1
ATOM 788 O O . ASN A 1 97 ? 9.420 19.764 6.843 1.00 79.31 97 ASN A O 1
ATOM 792 N N . ASN A 1 98 ? 8.647 20.213 4.775 1.00 74.81 98 ASN A N 1
ATOM 793 C CA . ASN A 1 98 ? 9.088 21.617 4.725 1.00 74.81 98 ASN A CA 1
ATOM 794 C C . ASN A 1 98 ? 10.559 21.766 5.161 1.00 74.81 98 ASN A C 1
ATOM 796 O O . ASN A 1 98 ? 10.902 22.622 5.980 1.00 74.81 98 ASN A O 1
ATOM 800 N N . SER A 1 99 ? 11.411 20.851 4.696 1.00 70.94 99 SER A N 1
ATOM 801 C CA . SER A 1 99 ? 12.772 20.723 5.203 1.00 70.94 99 SER A CA 1
ATOM 802 C C . SER A 1 99 ? 13.728 21.637 4.444 1.00 70.94 99 SER A C 1
ATOM 804 O O . SER A 1 99 ? 13.837 21.543 3.227 1.00 70.94 99 SER A O 1
ATOM 806 N N . ASP A 1 100 ? 14.490 22.455 5.173 1.00 70.62 100 ASP A N 1
ATOM 807 C CA . ASP A 1 100 ? 15.622 23.222 4.627 1.00 70.62 100 ASP A CA 1
ATOM 808 C C . ASP A 1 100 ? 16.900 22.365 4.489 1.00 70.62 100 ASP A C 1
ATOM 810 O O . ASP A 1 100 ? 17.993 22.892 4.263 1.00 70.62 100 ASP A O 1
ATOM 814 N N . LEU A 1 101 ? 16.807 21.042 4.683 1.00 70.38 101 LEU A N 1
ATOM 815 C CA . LEU A 1 101 ? 17.930 20.140 4.449 1.00 70.38 101 LEU A CA 1
ATOM 816 C C . LEU A 1 101 ? 18.305 20.197 2.965 1.00 70.38 101 LEU A C 1
ATOM 818 O O . LEU A 1 101 ? 17.507 19.871 2.097 1.00 70.38 101 LEU A O 1
ATOM 822 N N . THR A 1 102 ? 19.538 20.606 2.679 1.00 73.31 102 THR A N 1
ATOM 823 C CA . THR A 1 102 ? 20.078 20.650 1.311 1.00 73.31 102 THR A CA 1
ATOM 824 C C . THR A 1 102 ? 21.066 19.522 1.034 1.00 73.31 102 THR A C 1
ATOM 826 O O . THR A 1 102 ? 21.593 19.429 -0.070 1.00 73.31 102 THR A O 1
ATOM 829 N N . ASP A 1 103 ? 21.391 18.723 2.053 1.00 85.81 103 ASP A N 1
ATOM 830 C CA . ASP A 1 103 ? 22.321 17.609 1.919 1.00 85.81 103 ASP A CA 1
ATOM 831 C C . ASP A 1 103 ? 21.573 16.379 1.407 1.00 85.81 103 ASP A C 1
ATOM 833 O O . ASP A 1 103 ? 20.835 15.711 2.137 1.00 85.81 103 ASP A O 1
ATOM 837 N N . GLU A 1 104 ? 21.761 16.125 0.119 1.00 83.19 104 GLU A N 1
ATOM 838 C CA . GLU A 1 104 ? 21.126 15.042 -0.613 1.00 83.19 104 GLU A CA 1
ATOM 839 C C . GLU A 1 104 ? 21.434 13.671 0.006 1.00 83.19 104 GLU A C 1
ATOM 841 O O . GLU A 1 104 ? 20.523 12.866 0.185 1.00 83.19 104 GLU A O 1
ATOM 846 N N . GLU A 1 105 ? 22.677 13.417 0.425 1.00 86.88 105 GLU A N 1
ATOM 847 C CA . GLU A 1 105 ? 23.078 12.118 0.980 1.00 86.88 105 GLU A CA 1
ATOM 848 C C . GLU A 1 105 ? 22.357 11.834 2.306 1.00 86.88 105 GLU A C 1
ATOM 850 O O . GLU A 1 105 ? 21.926 10.708 2.572 1.00 86.88 105 GLU A O 1
ATOM 855 N N . ILE A 1 106 ? 22.168 12.862 3.138 1.00 88.62 106 ILE A N 1
ATOM 856 C CA . ILE A 1 106 ? 21.423 12.737 4.396 1.00 88.62 106 ILE A CA 1
ATOM 857 C C . ILE A 1 106 ? 19.947 12.429 4.119 1.00 88.62 106 ILE A C 1
ATOM 859 O O . ILE A 1 106 ? 19.378 11.547 4.764 1.00 88.62 106 ILE A O 1
ATOM 863 N N . ILE A 1 107 ? 19.326 13.122 3.161 1.00 88.38 107 ILE A N 1
ATOM 864 C CA . ILE A 1 107 ? 17.912 12.914 2.810 1.00 88.38 107 ILE A CA 1
ATOM 865 C C . ILE A 1 107 ? 17.693 11.504 2.268 1.00 88.38 107 ILE A C 1
ATOM 867 O O . ILE A 1 107 ? 16.807 10.796 2.747 1.00 88.38 107 ILE A O 1
ATOM 871 N N . GLN A 1 108 ? 18.527 11.074 1.320 1.00 89.06 108 GLN A N 1
ATOM 872 C CA . GLN A 1 108 ? 18.442 9.733 0.747 1.00 89.06 108 GLN A CA 1
ATOM 873 C C . GLN A 1 108 ? 18.571 8.670 1.845 1.00 89.06 108 GLN A C 1
ATOM 875 O O . GLN A 1 108 ? 17.729 7.781 1.941 1.00 89.06 108 GLN A O 1
ATOM 880 N N . ASN A 1 109 ? 19.554 8.799 2.742 1.00 90.38 109 ASN A N 1
ATOM 881 C CA . ASN A 1 109 ? 19.714 7.869 3.861 1.00 90.38 109 ASN A CA 1
ATOM 882 C C . ASN A 1 109 ? 18.505 7.857 4.807 1.00 90.38 109 ASN A C 1
ATOM 884 O O . ASN A 1 109 ? 18.118 6.790 5.281 1.00 90.38 109 ASN A O 1
ATOM 888 N N . ASN A 1 110 ? 17.887 9.008 5.078 1.00 90.31 110 ASN A N 1
ATOM 889 C CA . ASN A 1 110 ? 16.681 9.070 5.906 1.00 90.31 110 ASN A CA 1
ATOM 890 C C . ASN A 1 110 ? 15.510 8.317 5.263 1.00 90.31 110 ASN A C 1
ATOM 892 O O . ASN A 1 110 ? 14.832 7.562 5.956 1.00 90.31 110 ASN A O 1
ATOM 896 N N . ILE A 1 111 ? 15.317 8.466 3.950 1.00 90.00 111 ILE A N 1
ATOM 897 C CA . ILE A 1 111 ? 14.289 7.736 3.193 1.00 90.00 111 ILE A CA 1
ATOM 898 C C . ILE A 1 111 ? 14.559 6.234 3.232 1.00 90.00 111 ILE A C 1
ATOM 900 O O . ILE A 1 111 ? 13.669 5.451 3.539 1.00 90.00 111 ILE A O 1
ATOM 904 N N . LEU A 1 112 ? 15.797 5.811 2.969 1.00 91.69 112 LEU A N 1
ATOM 905 C CA . LEU A 1 112 ? 16.156 4.391 3.010 1.00 91.69 112 LEU A CA 1
ATOM 906 C C . LEU A 1 112 ? 15.912 3.781 4.398 1.00 91.69 112 LEU A C 1
ATOM 908 O O . LEU A 1 112 ? 15.424 2.657 4.501 1.00 91.69 112 LEU A O 1
ATOM 912 N N . ASN A 1 113 ? 16.2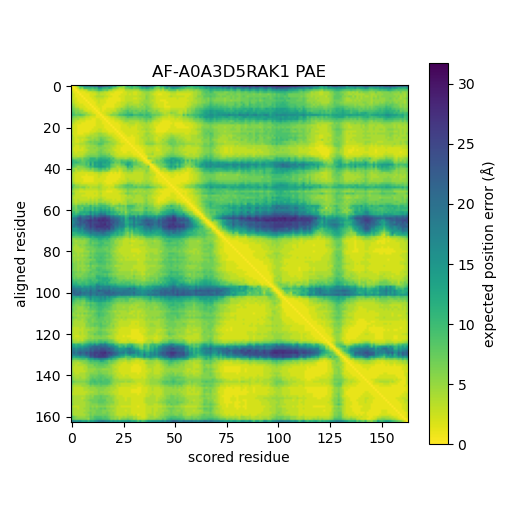25 4.528 5.458 1.00 92.81 113 ASN A N 1
ATOM 913 C CA . ASN A 1 113 ? 16.049 4.089 6.840 1.00 92.81 113 ASN A CA 1
ATOM 914 C C . ASN A 1 113 ? 14.588 4.104 7.313 1.00 92.81 113 ASN A C 1
ATOM 916 O O . ASN A 1 113 ? 14.285 3.449 8.310 1.00 92.81 113 ASN A O 1
ATOM 920 N N . SER A 1 114 ? 13.694 4.841 6.647 1.00 92.56 114 SER A N 1
ATOM 921 C CA . SER A 1 114 ? 12.271 4.893 7.007 1.00 92.56 114 SER A CA 1
ATOM 922 C C . SER A 1 114 ? 11.458 3.732 6.428 1.00 92.56 114 SER A C 1
ATOM 924 O O . SER A 1 114 ? 10.326 3.507 6.857 1.00 92.56 114 SER A O 1
ATOM 926 N N . ILE A 1 115 ? 12.016 2.978 5.474 1.00 95.06 115 ILE A N 1
ATOM 927 C CA . ILE A 1 115 ? 11.355 1.819 4.872 1.00 95.06 115 ILE A CA 1
ATOM 928 C C . ILE A 1 115 ? 11.330 0.660 5.877 1.00 95.06 115 ILE A C 1
ATOM 930 O O . ILE A 1 115 ? 12.354 0.064 6.207 1.00 95.06 115 ILE A O 1
ATOM 934 N N . GLU A 1 116 ? 10.131 0.299 6.321 1.00 96.19 116 GLU A N 1
ATOM 935 C CA . GLU A 1 116 ? 9.879 -0.788 7.270 1.00 96.19 116 GLU A CA 1
ATOM 936 C C . GLU A 1 116 ? 9.647 -2.127 6.564 1.00 96.19 116 GLU A C 1
ATOM 938 O O . GLU A 1 116 ? 10.056 -3.185 7.047 1.00 96.19 116 GLU A O 1
ATOM 943 N N . GLU A 1 117 ? 8.975 -2.097 5.410 1.00 95.81 117 GLU A N 1
ATOM 944 C CA . GLU A 1 117 ? 8.610 -3.298 4.663 1.00 95.81 117 GLU A CA 1
ATOM 945 C C . GLU A 1 117 ? 8.777 -3.092 3.156 1.00 95.81 117 GLU A C 1
ATOM 947 O O . GLU A 1 117 ? 8.407 -2.056 2.601 1.00 95.81 117 GLU A O 1
ATOM 952 N N . VAL A 1 118 ? 9.259 -4.133 2.474 1.00 96.62 118 VAL A N 1
ATOM 953 C CA . VAL A 1 118 ? 9.285 -4.213 1.010 1.00 96.62 118 VAL A CA 1
ATOM 954 C C . VAL A 1 118 ? 8.658 -5.531 0.583 1.00 96.62 118 VAL A C 1
ATOM 956 O O . VAL A 1 118 ? 9.133 -6.606 0.958 1.00 96.62 118 VAL A O 1
ATOM 959 N N . TYR A 1 119 ? 7.587 -5.474 -0.204 1.00 95.75 119 TYR A N 1
ATOM 960 C CA . TYR A 1 119 ? 6.891 -6.679 -0.651 1.00 95.75 119 TYR A CA 1
ATOM 961 C C . TYR A 1 119 ? 6.281 -6.532 -2.040 1.00 95.75 119 TYR A C 1
ATOM 963 O O . TYR A 1 119 ? 5.926 -5.446 -2.492 1.00 95.75 119 TYR A O 1
ATOM 971 N N . LEU A 1 120 ? 6.134 -7.670 -2.719 1.00 95.12 120 LEU A N 1
ATOM 972 C CA . LEU A 1 120 ? 5.463 -7.743 -4.009 1.00 95.12 120 LEU A CA 1
ATOM 973 C C . LEU A 1 120 ? 3.963 -7.972 -3.799 1.00 95.12 120 LEU A C 1
ATOM 975 O O . LEU A 1 120 ? 3.559 -8.922 -3.117 1.00 95.12 120 LEU A O 1
ATOM 979 N N . GLY A 1 121 ? 3.154 -7.134 -4.434 1.00 93.69 121 GLY A N 1
ATOM 980 C CA . GLY A 1 121 ? 1.700 -7.166 -4.387 1.00 93.69 121 GLY A CA 1
ATOM 981 C C . GLY A 1 121 ? 1.072 -7.002 -5.764 1.00 93.69 121 GLY A C 1
ATOM 982 O O . GLY A 1 121 ? 1.745 -6.998 -6.798 1.00 93.69 121 GLY A O 1
ATOM 983 N N . TYR A 1 122 ? -0.242 -6.852 -5.753 1.00 91.75 122 TYR A N 1
ATOM 984 C CA . TYR A 1 122 ? -1.041 -6.535 -6.922 1.00 91.75 122 TYR A CA 1
ATOM 985 C C . TYR A 1 122 ? -1.705 -5.186 -6.719 1.00 91.75 122 TYR A C 1
ATOM 987 O O . TYR A 1 122 ? -2.363 -4.982 -5.710 1.00 91.75 122 TYR A O 1
ATOM 995 N N . TYR A 1 123 ? -1.559 -4.273 -7.665 1.00 91.00 123 TYR A N 1
ATOM 996 C CA . TYR A 1 123 ? -2.217 -2.983 -7.619 1.00 91.00 123 TYR A CA 1
ATOM 997 C C . TYR A 1 123 ? -3.475 -2.984 -8.464 1.00 91.00 123 TYR A C 1
ATOM 999 O O . TYR A 1 1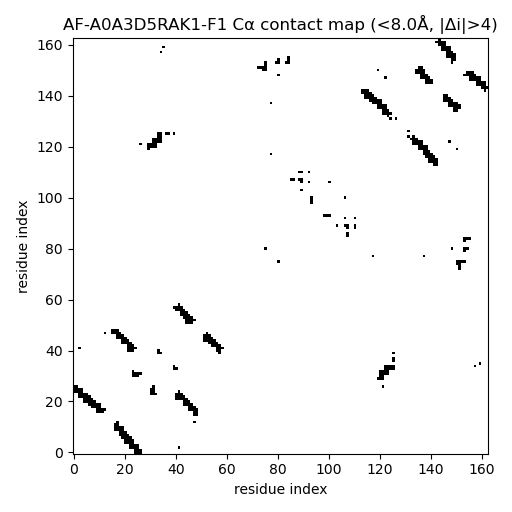23 ? -3.478 -3.393 -9.633 1.00 91.00 123 TYR A O 1
ATOM 1007 N N . ASP A 1 124 ? -4.527 -2.472 -7.853 1.00 87.38 124 ASP A N 1
ATOM 1008 C CA . ASP A 1 124 ? -5.825 -2.301 -8.442 1.00 87.38 124 ASP A CA 1
ATOM 1009 C C . ASP A 1 124 ? -6.201 -0.806 -8.493 1.00 87.38 124 ASP A C 1
ATOM 1011 O O . ASP A 1 124 ? -6.419 -0.184 -7.455 1.00 87.38 124 ASP A O 1
ATOM 1015 N N . PRO A 1 125 ? -6.372 -0.223 -9.693 1.00 82.75 125 PRO A N 1
ATOM 1016 C CA . PRO A 1 125 ? -6.779 1.172 -9.840 1.00 82.75 125 PRO A CA 1
ATOM 1017 C C . PRO A 1 125 ? -8.234 1.487 -9.421 1.00 82.75 125 PRO A C 1
ATOM 1019 O O . PRO A 1 125 ? -8.631 2.651 -9.488 1.00 82.75 125 PRO A O 1
ATOM 1022 N N . SER A 1 126 ? -9.065 0.500 -9.056 1.00 75.44 126 SER A N 1
ATOM 1023 C CA . SER A 1 126 ? -10.447 0.681 -8.556 1.00 75.44 126 SER A CA 1
ATOM 1024 C C . SER A 1 126 ? -11.375 1.533 -9.451 1.00 75.44 126 SER A C 1
ATOM 1026 O O . SER A 1 126 ? -12.305 2.225 -9.012 1.00 75.44 126 SER A O 1
ATOM 1028 N N . ARG A 1 127 ? -11.170 1.508 -10.775 1.00 67.94 127 ARG A N 1
ATOM 1029 C CA . ARG A 1 127 ? -12.026 2.235 -11.732 1.00 67.94 127 ARG A CA 1
ATOM 1030 C C . ARG A 1 127 ? -13.161 1.334 -12.231 1.00 67.94 127 ARG A C 1
ATOM 1032 O O . ARG A 1 127 ? -12.924 0.212 -12.647 1.00 67.94 127 ARG A O 1
ATOM 1039 N N . LYS A 1 128 ? -14.394 1.864 -12.256 1.00 57.00 128 LYS A N 1
ATOM 1040 C CA . LYS A 1 128 ? -15.644 1.192 -12.692 1.00 57.00 128 LYS A CA 1
ATOM 1041 C C . LYS A 1 128 ? -15.642 0.620 -14.123 1.00 57.00 128 LYS A C 1
ATOM 1043 O O . LYS A 1 128 ? -16.613 -0.027 -14.499 1.00 57.00 128 LYS A O 1
ATOM 1048 N N . LEU A 1 129 ? -14.623 0.899 -14.935 1.00 56.88 129 LEU A N 1
ATOM 1049 C CA . LEU A 1 129 ? -14.556 0.403 -16.309 1.00 56.88 129 LEU A CA 1
ATOM 1050 C C . LEU A 1 129 ? -14.031 -1.036 -16.296 1.00 56.88 129 LEU A C 1
ATOM 1052 O O . LEU A 1 129 ? -12.976 -1.305 -15.729 1.00 56.88 129 LEU A O 1
ATOM 1056 N N . SER A 1 130 ? -14.780 -1.932 -16.934 1.00 51.50 130 SER A N 1
ATOM 1057 C CA . SER A 1 130 ? -14.655 -3.398 -16.930 1.00 51.50 130 SER A CA 1
ATOM 1058 C C . SER A 1 130 ? -13.364 -3.975 -17.533 1.00 51.50 130 SER A C 1
ATOM 1060 O O . SER A 1 130 ? -13.302 -5.169 -17.788 1.00 51.50 130 SER A O 1
ATOM 1062 N N . GLU A 1 131 ? -12.338 -3.159 -17.777 1.00 53.25 131 GLU A N 1
ATOM 1063 C CA . GLU A 1 131 ? -11.180 -3.522 -18.611 1.00 53.25 131 GLU A CA 1
ATOM 1064 C C . GLU A 1 131 ? -9.826 -3.164 -17.976 1.00 53.25 131 GLU A C 1
ATOM 1066 O O . GLU A 1 131 ? -8.800 -3.143 -18.652 1.00 53.25 131 GLU A O 1
ATOM 1071 N N . GLN A 1 132 ? -9.777 -2.842 -16.678 1.00 65.94 132 GLN A N 1
ATOM 1072 C CA . GLN A 1 132 ? -8.509 -2.447 -16.057 1.00 65.94 132 GLN A CA 1
ATOM 1073 C C . GLN A 1 132 ? -7.745 -3.628 -15.466 1.00 65.94 132 GLN A C 1
ATOM 1075 O O . GLN A 1 132 ? -8.162 -4.248 -14.485 1.00 65.94 132 GLN A O 1
ATOM 1080 N N . LEU A 1 133 ? -6.579 -3.871 -16.066 1.00 76.19 133 LEU A N 1
ATOM 1081 C CA . LEU A 1 133 ? -5.619 -4.884 -15.656 1.00 76.19 133 LEU A CA 1
ATOM 1082 C C . LEU A 1 133 ? -5.081 -4.589 -14.254 1.00 76.19 133 LEU A C 1
ATOM 1084 O O . LEU A 1 133 ? -4.591 -3.490 -13.976 1.00 76.19 133 LEU A O 1
ATOM 1088 N N . ILE A 1 134 ? -5.147 -5.608 -13.400 1.00 84.12 134 ILE A N 1
ATOM 1089 C CA . ILE A 1 134 ? -4.404 -5.653 -12.143 1.00 84.12 134 ILE A CA 1
ATOM 1090 C C . ILE A 1 134 ? -2.915 -5.722 -12.483 1.00 84.12 134 ILE A C 1
ATOM 1092 O O . ILE A 1 134 ? -2.510 -6.476 -13.368 1.00 84.12 134 ILE A O 1
ATOM 1096 N N . ARG A 1 135 ? -2.099 -4.925 -11.794 1.00 88.44 135 ARG A N 1
ATOM 1097 C CA . ARG A 1 135 ? -0.664 -4.795 -12.087 1.00 88.44 135 ARG A CA 1
ATOM 1098 C C . ARG A 1 135 ? 0.166 -5.426 -10.986 1.00 88.44 135 ARG A C 1
ATOM 1100 O O . ARG A 1 135 ? -0.132 -5.219 -9.817 1.00 88.44 135 ARG A O 1
ATOM 1107 N N . SER A 1 136 ? 1.229 -6.138 -11.333 1.00 92.44 136 SER A N 1
ATOM 1108 C CA . SER A 1 136 ? 2.244 -6.524 -10.349 1.00 92.44 136 SER A CA 1
ATOM 1109 C C . SER A 1 136 ? 3.006 -5.280 -9.890 1.00 92.44 136 SER A C 1
ATOM 1111 O O . SER A 1 136 ? 3.444 -4.483 -10.725 1.00 92.44 136 SER A O 1
ATOM 1113 N N . VAL A 1 137 ? 3.161 -5.108 -8.579 1.00 96.31 137 VAL A N 1
ATOM 1114 C CA . VAL A 1 137 ? 3.812 -3.930 -7.988 1.00 96.31 137 VAL A CA 1
ATOM 1115 C C . VAL A 1 137 ? 4.756 -4.298 -6.859 1.00 96.31 137 VAL A C 1
ATOM 1117 O O . VAL A 1 137 ? 4.500 -5.245 -6.114 1.00 96.31 137 VAL A O 1
ATOM 1120 N N . TRP A 1 138 ? 5.817 -3.512 -6.712 1.00 97.81 138 TRP A N 1
ATOM 1121 C CA . TRP A 1 138 ? 6.582 -3.440 -5.474 1.00 97.81 138 TRP A CA 1
ATOM 1122 C C . TRP A 1 138 ? 5.971 -2.371 -4.579 1.00 97.81 138 TRP A C 1
ATOM 1124 O O . TRP A 1 138 ? 5.708 -1.257 -5.027 1.00 97.81 138 TRP A O 1
ATOM 1134 N N . VAL A 1 139 ? 5.741 -2.723 -3.320 1.00 97.06 139 VAL A N 1
ATOM 1135 C CA . VAL A 1 139 ? 5.307 -1.789 -2.287 1.00 97.06 139 VAL A CA 1
ATOM 1136 C C . VAL A 1 139 ? 6.453 -1.608 -1.314 1.00 97.06 139 VAL A C 1
ATOM 1138 O O . VAL A 1 139 ? 6.956 -2.591 -0.768 1.00 97.06 139 VAL A O 1
ATOM 1141 N N . MET A 1 140 ? 6.845 -0.356 -1.113 1.00 96.75 140 MET A N 1
ATOM 1142 C CA . MET A 1 140 ? 7.790 0.057 -0.083 1.00 96.75 140 MET A CA 1
ATOM 1143 C C . MET A 1 140 ? 7.001 0.862 0.939 1.00 96.75 140 MET A C 1
ATOM 1145 O O . MET A 1 140 ? 6.379 1.864 0.590 1.00 96.75 140 MET A O 1
ATOM 1149 N N . LYS A 1 141 ? 6.947 0.372 2.170 1.00 95.38 141 LYS A N 1
ATOM 1150 C CA . LYS A 1 141 ? 6.086 0.909 3.219 1.00 95.38 141 LYS A CA 1
ATOM 1151 C C . LYS A 1 141 ? 6.942 1.526 4.318 1.00 95.38 141 LYS A C 1
ATOM 1153 O O . LYS A 1 141 ? 7.880 0.882 4.783 1.00 95.38 141 LYS A O 1
ATOM 1158 N N . THR A 1 142 ? 6.584 2.733 4.728 1.00 93.31 142 THR A N 1
ATOM 1159 C CA . THR A 1 142 ? 7.090 3.423 5.917 1.00 93.31 142 THR A CA 1
ATOM 1160 C C . THR A 1 142 ? 6.012 3.407 7.007 1.00 93.31 142 THR A C 1
ATOM 1162 O O . THR A 1 142 ? 4.928 2.843 6.820 1.00 93.31 142 THR A O 1
ATOM 1165 N N . SER A 1 143 ? 6.283 4.041 8.147 1.00 90.19 143 SER A N 1
ATOM 1166 C CA . SER A 1 143 ? 5.281 4.221 9.201 1.00 90.19 143 SER A CA 1
ATOM 1167 C C . SER A 1 143 ? 4.088 5.080 8.766 1.00 90.19 143 SER A C 1
ATOM 1169 O O . SER A 1 143 ? 2.995 4.923 9.306 1.00 90.19 143 SER A O 1
ATOM 1171 N N . GLU A 1 144 ? 4.290 5.988 7.809 1.00 88.62 144 GLU A N 1
ATOM 1172 C CA . GLU A 1 144 ? 3.308 7.011 7.423 1.00 88.62 144 GLU A CA 1
ATOM 1173 C C . GLU A 1 144 ? 2.722 6.764 6.034 1.00 88.62 144 GLU A C 1
ATOM 1175 O O . GLU A 1 144 ? 1.574 7.120 5.770 1.00 88.62 144 GLU A O 1
ATOM 1180 N N . GLU A 1 145 ? 3.475 6.112 5.151 1.00 92.00 145 GLU A N 1
ATOM 1181 C CA . GLU A 1 145 ? 3.146 6.027 3.736 1.00 92.00 145 GLU A CA 1
ATOM 1182 C C . GLU A 1 145 ? 3.457 4.658 3.136 1.00 92.00 145 GLU A C 1
ATOM 1184 O O . GLU A 1 145 ? 4.208 3.836 3.668 1.00 92.00 145 GLU A O 1
ATOM 1189 N N . ARG A 1 146 ? 2.903 4.417 1.951 1.00 94.12 146 ARG A N 1
ATOM 1190 C CA . ARG A 1 146 ? 3.378 3.372 1.048 1.00 94.12 146 ARG A CA 1
ATOM 1191 C C . ARG A 1 146 ? 3.593 3.923 -0.355 1.00 94.12 146 ARG A C 1
ATOM 1193 O O . ARG A 1 146 ? 2.680 4.486 -0.958 1.00 94.12 146 ARG A O 1
ATOM 1200 N N . TYR A 1 147 ? 4.780 3.672 -0.891 1.00 95.94 147 TYR A N 1
ATOM 1201 C CA . TYR A 1 147 ? 5.155 3.952 -2.271 1.00 95.94 147 TYR A CA 1
ATOM 1202 C C . TYR A 1 147 ? 4.898 2.708 -3.119 1.00 95.94 147 TYR A C 1
ATOM 1204 O O . TYR A 1 147 ? 5.378 1.612 -2.807 1.00 95.94 147 TYR A O 1
ATOM 1212 N N . ILE A 1 148 ? 4.114 2.863 -4.184 1.00 96.69 148 ILE A N 1
ATOM 1213 C CA . ILE A 1 148 ? 3.683 1.758 -5.041 1.00 96.69 148 ILE A CA 1
ATOM 1214 C C . ILE A 1 148 ? 4.363 1.903 -6.395 1.00 96.69 148 ILE A C 1
ATOM 1216 O O . ILE A 1 148 ? 4.032 2.799 -7.169 1.00 96.69 148 ILE A O 1
ATOM 1220 N N . PHE A 1 149 ? 5.274 0.991 -6.713 1.00 97.56 149 PHE A N 1
ATOM 1221 C CA . PHE A 1 149 ? 6.037 0.993 -7.957 1.00 97.56 149 PHE A CA 1
ATOM 1222 C C . PHE A 1 149 ? 5.578 -0.120 -8.886 1.00 97.56 149 PHE A C 1
ATOM 1224 O O . PHE A 1 149 ? 5.308 -1.244 -8.458 1.00 97.56 149 PHE A O 1
ATOM 1231 N N . ASN A 1 150 ? 5.538 0.156 -10.186 1.00 95.75 150 ASN A N 1
ATOM 1232 C CA . ASN A 1 150 ? 5.332 -0.877 -11.192 1.00 95.75 150 ASN A CA 1
ATOM 1233 C C . ASN A 1 150 ? 6.471 -1.905 -11.111 1.00 95.75 150 ASN A C 1
ATOM 1235 O O . ASN A 1 150 ? 7.632 -1.554 -11.299 1.00 95.75 150 ASN A O 1
ATOM 1239 N N . ALA A 1 151 ? 6.149 -3.180 -10.878 1.00 95.88 151 ALA A N 1
ATOM 1240 C CA . ALA A 1 151 ? 7.177 -4.202 -10.690 1.00 95.88 151 ALA A CA 1
ATOM 1241 C C . ALA A 1 151 ? 7.976 -4.515 -11.963 1.00 95.88 151 ALA A C 1
ATOM 1243 O O . ALA A 1 151 ? 9.038 -5.117 -11.867 1.00 95.88 151 ALA A O 1
ATOM 1244 N N . ILE A 1 152 ? 7.468 -4.151 -13.142 1.00 94.12 152 ILE A N 1
ATOM 1245 C CA . ILE A 1 152 ? 8.112 -4.410 -14.436 1.00 94.12 152 ILE A CA 1
ATOM 1246 C C . ILE A 1 152 ? 8.932 -3.201 -14.888 1.00 94.12 152 ILE A C 1
ATOM 1248 O O . ILE A 1 152 ? 9.997 -3.377 -15.466 1.00 94.12 152 ILE A O 1
ATOM 1252 N N . THR A 1 153 ? 8.424 -1.985 -14.667 1.00 95.19 153 THR A N 1
ATOM 1253 C CA . THR A 1 153 ? 9.028 -0.762 -15.223 1.00 95.19 153 THR A CA 1
ATOM 1254 C C . THR A 1 153 ? 9.703 0.131 -14.190 1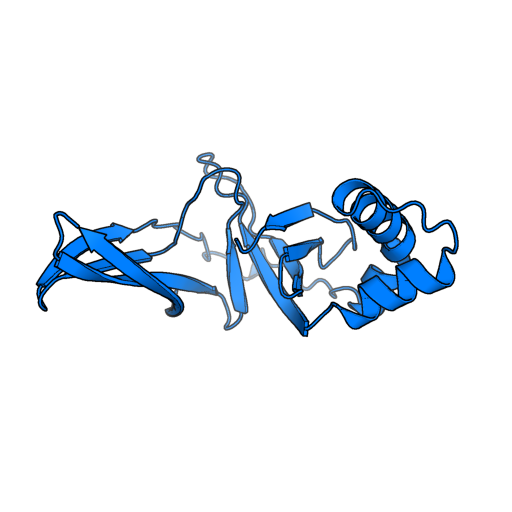.00 95.19 153 THR A C 1
ATOM 1256 O O . THR A 1 153 ? 10.207 1.175 -14.575 1.00 95.19 153 THR A O 1
ATOM 1259 N N . GLY A 1 154 ? 9.596 -0.167 -12.893 1.00 96.25 154 GLY A N 1
ATOM 1260 C CA . GLY A 1 154 ? 10.173 0.641 -11.812 1.00 96.25 154 GLY A CA 1
ATOM 1261 C C . GLY A 1 154 ? 9.491 1.988 -11.554 1.00 96.25 154 GLY A C 1
ATOM 1262 O O . GLY A 1 154 ? 9.699 2.584 -10.508 1.00 96.25 154 GLY A O 1
ATOM 1263 N N . ASN A 1 155 ? 8.629 2.455 -12.459 1.00 96.50 155 ASN A N 1
ATOM 1264 C CA . ASN A 1 155 ? 7.910 3.722 -12.312 1.00 96.50 155 ASN A CA 1
ATOM 1265 C C . ASN A 1 155 ? 7.010 3.752 -11.067 1.00 96.50 155 ASN A C 1
ATOM 1267 O O . ASN A 1 155 ? 6.200 2.839 -10.863 1.00 96.50 155 ASN A O 1
ATOM 1271 N N . LEU A 1 156 ? 7.072 4.851 -10.311 1.00 96.00 156 LEU A N 1
ATOM 1272 C CA . LEU A 1 156 ? 6.118 5.169 -9.249 1.00 96.00 156 LEU A CA 1
ATOM 1273 C C . LEU A 1 156 ? 4.696 5.317 -9.825 1.00 96.00 156 LEU A C 1
ATOM 1275 O O . LEU A 1 156 ? 4.473 6.028 -10.805 1.00 96.00 156 LEU A O 1
ATOM 1279 N N . ILE A 1 157 ? 3.733 4.614 -9.231 1.00 94.25 157 ILE A N 1
ATOM 1280 C CA . ILE A 1 157 ? 2.317 4.609 -9.629 1.00 94.25 157 ILE A CA 1
ATOM 1281 C C . ILE A 1 157 ? 1.501 5.523 -8.717 1.00 94.25 157 ILE A C 1
ATOM 1283 O O . ILE A 1 157 ? 0.701 6.318 -9.207 1.00 94.25 157 ILE A O 1
ATOM 1287 N N . GLU A 1 158 ? 1.655 5.366 -7.404 1.00 93.12 158 GLU A N 1
ATOM 1288 C CA . GLU A 1 158 ? 0.882 6.088 -6.394 1.00 93.12 158 GLU A CA 1
ATOM 1289 C C . GLU A 1 158 ? 1.655 6.106 -5.071 1.00 93.12 158 GLU A C 1
ATOM 1291 O O . GLU A 1 158 ? 2.369 5.151 -4.746 1.00 93.12 158 GLU A O 1
ATOM 1296 N N . ILE A 1 159 ? 1.481 7.187 -4.317 1.00 93.50 159 ILE A N 1
ATOM 1297 C CA . ILE A 1 159 ? 1.892 7.316 -2.919 1.00 93.50 159 ILE A CA 1
ATOM 1298 C C . ILE A 1 159 ? 0.608 7.339 -2.108 1.00 93.50 159 ILE A C 1
ATOM 1300 O O . ILE A 1 159 ? -0.340 8.040 -2.470 1.00 93.50 159 ILE A O 1
ATOM 1304 N N . GLN A 1 160 ? 0.547 6.523 -1.066 1.00 91.50 160 GLN A N 1
ATOM 1305 C CA . GLN A 1 160 ? -0.652 6.390 -0.259 1.00 91.50 160 GLN A CA 1
ATOM 1306 C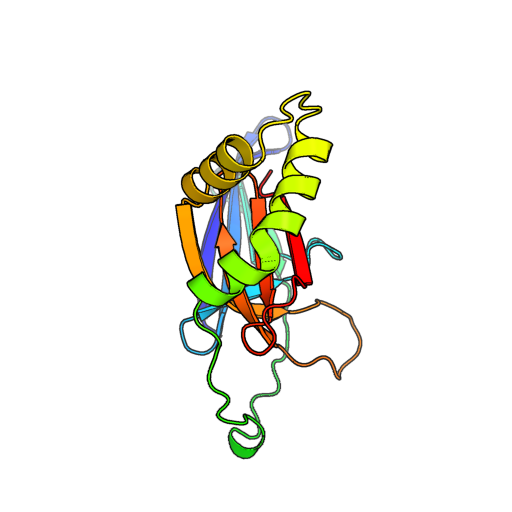 C . GLN A 1 160 ? -0.332 6.614 1.209 1.00 91.50 160 GLN A C 1
ATOM 1308 O O . GLN A 1 160 ? 0.494 5.904 1.780 1.00 91.50 160 GLN A O 1
ATOM 1313 N N . ASN A 1 161 ? -1.051 7.555 1.811 1.00 89.44 161 ASN A N 1
ATOM 1314 C CA . ASN A 1 161 ? -0.968 7.848 3.233 1.00 89.44 161 ASN A CA 1
ATOM 1315 C C . ASN A 1 161 ? -1.634 6.718 4.031 1.00 89.44 161 ASN A C 1
ATOM 1317 O O . ASN A 1 161 ? -2.684 6.204 3.633 1.00 89.44 161 ASN A O 1
ATOM 1321 N N . LEU A 1 162 ? -1.022 6.319 5.142 1.00 83.00 162 LEU A N 1
ATOM 1322 C CA . LEU A 1 162 ? -1.526 5.278 6.045 1.00 83.00 162 LEU A CA 1
ATOM 1323 C C . LEU A 1 162 ? -2.333 5.844 7.226 1.00 83.00 162 LEU A C 1
ATOM 1325 O O . LEU A 1 162 ? -2.868 5.057 8.010 1.00 83.00 162 LEU A O 1
ATOM 1329 N N . ASN A 1 163 ? -2.420 7.174 7.318 1.00 64.81 163 ASN A N 1
ATOM 1330 C CA . ASN A 1 163 ? -3.180 7.923 8.320 1.00 64.81 163 ASN A CA 1
ATOM 1331 C C . ASN A 1 163 ? -4.691 7.906 8.066 1.00 64.81 163 ASN A C 1
ATOM 1333 O O . ASN A 1 163 ? -5.102 8.015 6.887 1.00 64.81 163 ASN A O 1
#

pLDDT: mean 85.88, std 11.92, range [50.88, 97.81]

Nearest PDB structures (foldseek):
  6vgu-assembly1_A  TM=4.741E-01  e=2.758E-01  Mus musculus
  8fso-assembly1_A  TM=5.155E-01  e=7.501E-01  Mus musculus
  6v97-assembly2_B  TM=3.758E-01  e=1.582E-01  Homo sapiens
  2kgx-assembly1_B  TM=6.636E-01  e=1.461E+00  Mus musculus
  1mk7-assembly2_B  TM=3.894E-01  e=2.758E-01  Gallus gallus

Radius of gyration: 18.47 Å; Cα contacts (8 Å, |Δi|>4): 273; chains: 1; bounding box: 47×41×44 Å

Sequence (163 aa):
ENAYLSQVESIQIDGNYGYRFSFDYKMLNRPIIFSQVRDEKALEIEVVGGEVVLYKRFIRVIDSAEPSLMEEITAMNPLDILNENIELLAVIYMEENNSDLTDEEIIQNNILNSIEEVYLGYYDPSRKLSEQLIRSVWVMKTSEERYIFNAITGNLIEIQNLN

Mean predicted aligned error: 7.0 Å

Secondary structure (DSSP, 8-state):
-EEEEEEEEEEEETTEEEEEEEEEEEETTEEEEE-TTS---SEEEEEETTEEEEEEE---------GGGS--PPPPPHHHHHHHHHHHHHHHHHHHHT-----HHHHHHHHHHH--EEEEEEEE---SSTT---EEEEEEE-SSEEEEEETTT--EEEEEE--